Protein AF-A0A0M3HGF4-F1 (afdb_monomer)

Solvent-accessible surface area (backbone atoms only — not comparable to full-atom values): 6170 Å² total; per-residue (Å²): 134,81,81,85,81,82,73,81,84,78,85,81,88,77,77,76,86,85,68,89,39,72,48,33,75,46,80,44,98,85,56,31,32,41,34,30,14,32,70,60,8,40,38,34,23,40,78,86,63,46,79,74,46,74,46,71,52,83,89,34,28,30,25,52,40,69,46,80,44,98,88,58,29,36,43,33,36,31,43,59,90,95,45,80,47,79,42,43,32,41,67,48,101,78,70,49,86,44,74,79,118

Nearest PDB structures (foldseek):
  6ven-assembly1_M  TM=6.847E-01  e=1.108E-01  Saccharomyces cerevisiae
  8tid-assembly1_w  TM=6.195E-01  e=2.653E-01  Tetrahymena thermophila
  1rwi-assembly1_B  TM=6.793E-01  e=4.579E-01  Mycobacterium tuberculosis
  8bbg-assembly1_A  TM=7.141E-01  e=8.814E-01  Homo sapiens
  1rwl-assembly1_A  TM=6.312E-01  e=4.105E-01  Mycobacterium tuberculosis

Organism: Ascaris lumbricoides (NCBI:txid6252)

Foldseek 3Di:
DDDPDDDDPDDDDDDDCPADAWQEWDQAPVQWIWIQHQAAFIFIAHVNRHTPDGDGDPQRHGFHYWDADPVGKIWIWGDDPPDIDIFIFHCDPVGDGDTPD

Secondary structure (DSSP, 8-state):
--------------SSS--SSEEEEEE-TTSEEEEEETTTEEEEEETT--EEEEE-SGGGTTEEEEEE-TTSEEEEEEEETTEEEEEEEE--TT----B--

Sequence (101 aa):
MTPIEWHNVDCVRIGECFLREPSSAIVLPDSNVFVSDSQLGLFLFSLNSDLIRNVSNVDWRWAQAATLLPDGHLLVGIMLGTYSQIALYSLKSNLVWKRIL

Structure (mmCIF, N/CA/C/O backbone):
data_AF-A0A0M3HGF4-F1
#
_entry.id   AF-A0A0M3HGF4-F1
#
loop_
_atom_site.group_PDB
_atom_site.id
_atom_site.type_symbol
_atom_site.label_atom_id
_atom_site.label_alt_id
_atom_site.label_comp_id
_atom_site.label_asym_id
_atom_site.label_entity_id
_atom_site.label_seq_id
_atom_site.pdbx_PDB_ins_code
_atom_site.Cartn_x
_atom_site.Cartn_y
_atom_site.Cartn_z
_atom_site.occupancy
_atom_site.B_iso_or_equiv
_atom_site.auth_seq_id
_atom_site.auth_comp_id
_atom_site.auth_asym_id
_atom_site.auth_atom_id
_atom_site.pdbx_PDB_model_num
ATOM 1 N N . MET A 1 1 ? 1.622 9.050 40.521 1.00 53.72 1 MET A N 1
ATOM 2 C CA . MET A 1 1 ? 1.878 8.761 39.095 1.00 53.72 1 MET A CA 1
ATOM 3 C C . MET A 1 1 ? 1.915 7.255 38.952 1.00 53.72 1 MET A C 1
ATOM 5 O O . MET A 1 1 ? 2.765 6.634 39.574 1.00 53.72 1 MET A O 1
ATOM 9 N N . THR A 1 2 ? 0.944 6.666 38.263 1.00 52.66 2 THR A N 1
ATOM 10 C CA . THR A 1 2 ? 0.944 5.230 37.960 1.00 52.66 2 THR A CA 1
ATOM 11 C C . THR A 1 2 ? 1.955 4.950 36.841 1.00 52.66 2 THR A C 1
ATOM 13 O O . THR A 1 2 ? 2.019 5.745 35.900 1.00 52.66 2 THR A O 1
ATOM 16 N N . PRO A 1 3 ? 2.772 3.885 36.931 1.00 64.75 3 PRO A N 1
ATOM 17 C CA . PRO A 1 3 ? 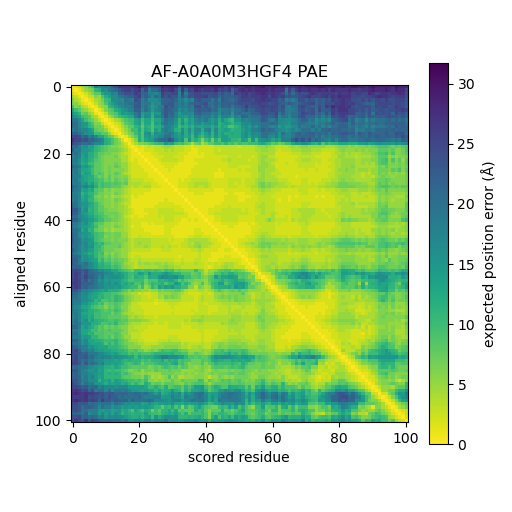3.707 3.529 35.868 1.00 64.75 3 PRO A CA 1
ATOM 18 C C . PRO A 1 3 ? 2.936 3.153 34.599 1.00 64.75 3 PRO A C 1
ATOM 20 O O . PRO A 1 3 ? 1.887 2.517 34.681 1.00 64.75 3 PRO A O 1
ATOM 23 N N . ILE A 1 4 ? 3.453 3.536 33.432 1.00 74.19 4 ILE A N 1
ATOM 24 C CA . ILE A 1 4 ? 2.974 3.003 32.154 1.00 74.19 4 ILE A CA 1
ATOM 25 C C . ILE A 1 4 ? 3.476 1.558 32.065 1.00 74.19 4 ILE A C 1
ATOM 27 O O . ILE A 1 4 ? 4.681 1.332 31.943 1.00 74.19 4 ILE A O 1
ATOM 31 N N . GLU A 1 5 ? 2.565 0.591 32.161 1.00 65.81 5 GLU A N 1
ATOM 32 C CA . GLU A 1 5 ? 2.850 -0.806 31.835 1.00 65.81 5 GLU A CA 1
ATOM 33 C C . GLU A 1 5 ? 2.855 -0.968 30.315 1.00 65.81 5 GLU A C 1
ATOM 35 O O . GLU A 1 5 ? 1.831 -0.851 29.643 1.00 65.81 5 GLU A O 1
ATOM 40 N N . TRP A 1 6 ? 4.040 -1.211 29.765 1.00 66.81 6 TRP A N 1
ATOM 41 C CA . TRP A 1 6 ? 4.197 -1.600 28.373 1.00 66.81 6 TRP A CA 1
ATOM 42 C C . TRP A 1 6 ? 3.869 -3.087 28.254 1.00 66.81 6 TRP A C 1
ATOM 44 O O . TRP A 1 6 ? 4.629 -3.933 28.722 1.00 66.81 6 TRP A O 1
ATOM 54 N N . HIS A 1 7 ? 2.737 -3.415 27.638 1.00 61.25 7 HIS A N 1
ATOM 55 C CA . HIS A 1 7 ? 2.466 -4.786 27.218 1.00 61.25 7 HIS A CA 1
ATOM 56 C C . HIS A 1 7 ? 3.230 -5.088 25.925 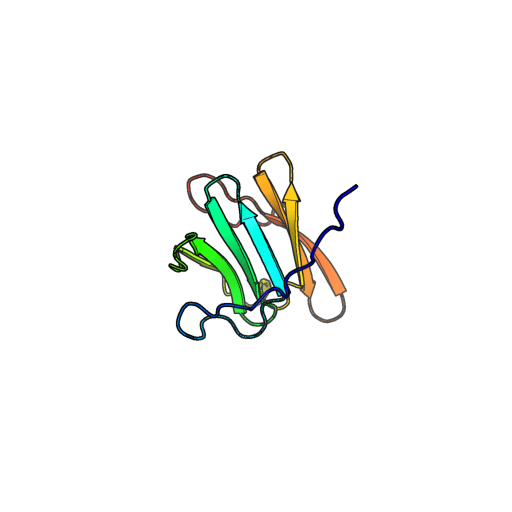1.00 61.25 7 HIS A C 1
ATOM 58 O O . HIS A 1 7 ? 3.330 -4.237 25.037 1.00 61.25 7 HIS A O 1
ATOM 64 N N . ASN A 1 8 ? 3.778 -6.300 25.824 1.00 65.25 8 ASN A N 1
ATOM 65 C CA . ASN A 1 8 ? 4.387 -6.779 24.589 1.00 65.25 8 ASN A CA 1
ATOM 66 C C . ASN A 1 8 ? 3.320 -6.801 23.489 1.00 65.25 8 ASN A C 1
ATOM 68 O O . ASN A 1 8 ? 2.214 -7.295 23.696 1.00 65.25 8 ASN A O 1
ATOM 72 N N . VAL A 1 9 ? 3.649 -6.242 22.328 1.00 61.75 9 VAL A N 1
ATOM 73 C CA . VAL A 1 9 ? 2.788 -6.333 21.150 1.00 61.75 9 VAL A CA 1
ATOM 74 C C . VAL A 1 9 ? 2.901 -7.759 20.619 1.00 61.75 9 VAL A C 1
ATOM 76 O O . VAL A 1 9 ? 3.857 -8.088 19.918 1.00 61.75 9 VAL A O 1
ATOM 79 N N . ASP A 1 10 ? 1.940 -8.608 20.974 1.00 55.34 10 ASP A N 1
ATOM 80 C CA . ASP A 1 10 ? 1.775 -9.915 20.346 1.00 55.34 10 ASP A CA 1
ATOM 81 C C . ASP A 1 10 ? 1.346 -9.690 18.892 1.00 55.34 10 ASP A C 1
ATOM 83 O O . ASP A 1 10 ? 0.324 -9.061 18.606 1.00 55.34 10 ASP A O 1
ATOM 87 N N . CYS A 1 11 ? 2.162 -10.144 17.940 1.00 59.66 11 CYS A N 1
ATOM 88 C CA . CYS A 1 11 ? 1.804 -10.046 16.535 1.00 59.66 11 CYS A CA 1
ATOM 89 C C . CYS A 1 11 ? 0.710 -11.072 16.218 1.00 59.66 11 CYS A C 1
ATOM 91 O O . CYS A 1 11 ? 0.808 -12.252 16.551 1.00 59.66 11 CYS A O 1
ATOM 93 N N . VAL A 1 12 ? -0.343 -10.621 15.542 1.00 56.09 12 VAL A N 1
ATOM 94 C CA . VAL A 1 12 ? -1.385 -11.494 15.008 1.00 56.09 12 VAL A CA 1
ATOM 95 C C . VAL A 1 12 ? -1.212 -11.556 13.496 1.00 56.09 12 VAL A C 1
ATOM 97 O O . VAL A 1 12 ? -1.189 -10.538 12.806 1.00 56.09 12 VAL A O 1
ATOM 100 N N . ARG A 1 13 ? -1.042 -12.775 12.981 1.00 59.91 13 ARG A N 1
ATOM 101 C CA . ARG A 1 13 ? -0.971 -13.054 11.547 1.00 59.91 13 ARG A CA 1
ATOM 102 C C . ARG A 1 13 ? -2.370 -13.417 11.065 1.00 59.91 13 ARG A C 1
ATOM 104 O O . ARG A 1 13 ? -2.883 -14.465 11.445 1.00 59.91 13 ARG A O 1
ATOM 111 N N . ILE A 1 14 ? -2.974 -12.564 10.244 1.00 51.59 14 ILE A N 1
ATOM 112 C CA . ILE A 1 14 ? -4.304 -12.798 9.668 1.00 51.59 14 ILE A CA 1
ATOM 113 C C . ILE A 1 14 ? -4.155 -13.055 8.164 1.00 51.59 14 ILE A C 1
ATOM 115 O O . ILE A 1 14 ? -3.474 -12.297 7.476 1.00 51.59 14 ILE A O 1
ATOM 119 N N . GLY A 1 15 ? -4.787 -14.123 7.666 1.00 55.50 15 GLY A N 1
ATOM 120 C CA . GLY A 1 15 ? -4.828 -14.490 6.243 1.00 55.50 15 GLY A CA 1
ATOM 121 C C . GLY A 1 15 ? -3.765 -15.501 5.784 1.00 55.50 15 GLY A C 1
ATOM 122 O O . GLY A 1 15 ? -2.854 -15.871 6.528 1.00 55.50 15 GLY A O 1
ATOM 123 N N . GLU A 1 16 ? -3.896 -15.963 4.534 1.00 60.66 16 GLU A N 1
ATOM 124 C CA . GLU A 1 16 ? -2.855 -16.740 3.846 1.00 60.66 16 GLU A CA 1
ATOM 125 C C . GLU A 1 16 ? -1.706 -15.822 3.383 1.00 60.66 16 GLU A C 1
ATOM 127 O O . GLU A 1 16 ? -1.856 -14.608 3.306 1.00 60.66 16 GLU A O 1
ATOM 132 N N . CYS A 1 17 ? -0.516 -16.374 3.134 1.00 60.69 17 CYS A N 1
ATOM 133 C CA . CYS A 1 17 ? 0.731 -15.639 2.872 1.00 60.69 17 CYS A CA 1
ATOM 134 C C . CYS A 1 17 ? 0.727 -14.795 1.573 1.00 60.69 17 CYS A C 1
ATOM 136 O O . CYS A 1 17 ? 1.440 -15.123 0.627 1.00 60.69 17 CYS A O 1
ATOM 138 N N . PHE A 1 18 ? -0.034 -13.699 1.511 1.00 73.12 18 PHE A N 1
ATOM 139 C CA . PHE A 1 18 ? -0.071 -12.798 0.348 1.00 73.12 18 PHE A CA 1
ATOM 140 C C . PHE A 1 18 ? 1.119 -11.835 0.288 1.00 73.12 18 PHE A C 1
ATOM 142 O O . PHE A 1 18 ? 1.412 -11.289 -0.772 1.00 73.12 18 PHE A O 1
ATOM 149 N N . LEU A 1 19 ? 1.782 -11.620 1.426 1.00 82.81 19 LEU A N 1
ATOM 150 C CA . LEU A 1 19 ? 2.943 -10.747 1.577 1.00 82.81 19 LEU A CA 1
ATOM 151 C C . LEU A 1 19 ? 4.208 -11.602 1.684 1.00 82.81 19 LEU A C 1
ATOM 153 O O . LEU A 1 19 ? 4.199 -12.668 2.306 1.00 82.81 19 LEU A O 1
ATOM 157 N N . ARG A 1 20 ? 5.296 -11.132 1.080 1.00 86.88 20 ARG A N 1
ATOM 158 C CA . ARG A 1 20 ? 6.596 -11.808 1.051 1.00 86.88 20 ARG A CA 1
ATOM 159 C C . ARG A 1 20 ? 7.642 -11.058 1.857 1.00 86.88 20 ARG A C 1
ATOM 161 O O . ARG A 1 20 ? 8.408 -11.695 2.571 1.00 86.88 20 ARG A O 1
ATOM 168 N N . GLU A 1 21 ? 7.661 -9.736 1.753 1.00 88.62 21 GLU A N 1
ATOM 169 C CA . GLU A 1 21 ? 8.585 -8.869 2.479 1.00 88.62 21 GLU A CA 1
ATOM 170 C C . GLU A 1 21 ? 7.917 -7.508 2.755 1.00 88.62 21 GLU A C 1
ATOM 172 O O . GLU A 1 21 ? 8.257 -6.495 2.137 1.00 88.62 21 GLU A O 1
ATOM 177 N N . PRO A 1 22 ? 6.908 -7.472 3.648 1.00 89.12 22 PRO A N 1
ATOM 178 C CA . PRO A 1 22 ? 6.242 -6.229 4.009 1.00 89.12 22 PRO A CA 1
ATOM 179 C C . PRO A 1 22 ? 7.240 -5.258 4.643 1.00 89.12 22 PRO A C 1
ATOM 181 O O . PRO A 1 22 ? 7.947 -5.601 5.589 1.00 89.12 22 PRO A O 1
ATOM 184 N N . SER A 1 23 ? 7.285 -4.040 4.115 1.00 90.38 23 SER A N 1
ATOM 185 C CA . SER A 1 23 ? 8.267 -3.011 4.464 1.00 90.38 23 SER A CA 1
ATOM 186 C C . SER A 1 23 ? 7.654 -1.827 5.214 1.00 90.38 23 SER A C 1
ATOM 188 O O . SER A 1 23 ? 8.328 -1.185 6.017 1.00 90.38 23 SER A O 1
ATOM 190 N N . SER A 1 24 ? 6.361 -1.552 5.014 1.00 91.06 24 SER A N 1
ATOM 191 C CA . SER A 1 24 ? 5.621 -0.551 5.789 1.00 91.06 24 SER A CA 1
ATOM 192 C C . SER A 1 24 ? 4.119 -0.819 5.786 1.00 91.06 24 SER A C 1
ATOM 194 O O . SER A 1 24 ? 3.597 -1.440 4.859 1.00 91.06 24 SER A O 1
ATOM 196 N N . ALA A 1 25 ? 3.427 -0.332 6.816 1.00 91.69 25 ALA A N 1
ATOM 197 C CA . ALA A 1 25 ? 1.973 -0.370 6.912 1.00 91.69 25 ALA A CA 1
ATOM 198 C C . ALA A 1 25 ? 1.426 0.943 7.488 1.00 91.69 25 ALA A C 1
ATOM 200 O O . ALA A 1 25 ? 2.031 1.529 8.387 1.00 91.69 25 ALA A O 1
ATOM 201 N N . ILE A 1 26 ? 0.284 1.403 6.972 1.00 91.94 26 ILE A N 1
ATOM 202 C CA . ILE A 1 26 ? -0.387 2.638 7.399 1.00 91.94 26 ILE A CA 1
ATOM 203 C C . ILE A 1 26 ? -1.889 2.388 7.474 1.00 91.94 26 ILE A C 1
ATOM 205 O O . ILE A 1 26 ? -2.492 1.925 6.506 1.00 91.94 26 ILE A O 1
ATOM 209 N N . VAL A 1 27 ? -2.503 2.753 8.599 1.00 90.31 27 VAL A N 1
ATOM 210 C CA . VAL A 1 27 ? -3.964 2.837 8.708 1.00 90.31 27 VAL A CA 1
ATOM 211 C C . VAL A 1 27 ? -4.421 4.155 8.087 1.00 90.31 27 VAL A C 1
ATOM 213 O O . VAL A 1 27 ? -3.975 5.230 8.488 1.00 90.31 27 VAL A O 1
ATOM 216 N N . LEU A 1 28 ? -5.288 4.066 7.085 1.00 89.50 28 LEU A N 1
ATOM 217 C CA . LEU A 1 28 ? -5.846 5.204 6.367 1.00 89.50 28 LEU A CA 1
ATOM 218 C C . LEU A 1 28 ? -7.097 5.753 7.086 1.00 89.50 28 LEU A C 1
ATOM 220 O O . LEU A 1 28 ? -7.736 5.029 7.855 1.00 89.50 28 LEU A O 1
ATOM 224 N N . PRO A 1 29 ? -7.499 7.015 6.833 1.00 89.62 29 PRO A N 1
ATOM 225 C CA . PRO A 1 29 ? -8.660 7.630 7.486 1.00 89.62 29 PRO A CA 1
ATOM 226 C C . PRO A 1 29 ? -9.995 6.922 7.213 1.00 89.62 29 PRO A C 1
ATOM 228 O O . PRO A 1 29 ? -10.932 7.051 7.995 1.00 89.62 29 PRO A O 1
ATOM 231 N N . ASP A 1 30 ? -10.088 6.173 6.115 1.00 87.81 30 ASP A N 1
ATOM 232 C CA . ASP A 1 30 ? -11.258 5.378 5.730 1.00 87.81 30 ASP A CA 1
ATOM 233 C C . ASP A 1 30 ? -11.279 3.982 6.372 1.00 87.81 30 ASP A C 1
ATOM 235 O O . ASP A 1 30 ? -12.104 3.150 6.005 1.00 87.81 30 ASP A O 1
ATOM 239 N N . SER A 1 31 ? -10.400 3.726 7.349 1.00 88.19 31 SER A N 1
ATOM 240 C CA . SER A 1 31 ? -10.260 2.426 8.013 1.00 88.19 31 SER A CA 1
ATOM 241 C C . SER A 1 31 ? -9.823 1.293 7.077 1.00 88.19 31 SER A C 1
A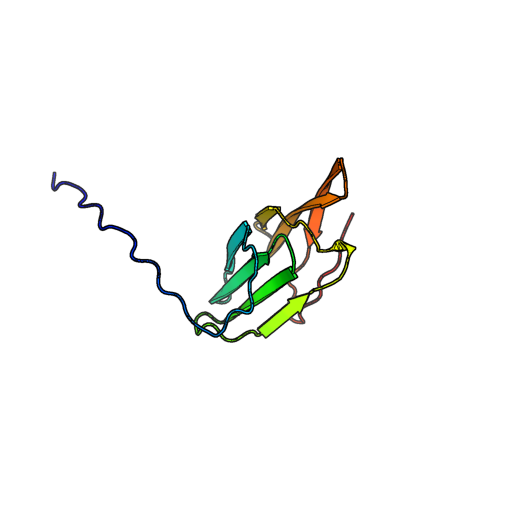TOM 243 O O . SER A 1 31 ? -10.088 0.122 7.344 1.00 88.19 31 SER A O 1
ATOM 245 N N . ASN A 1 32 ? -9.121 1.621 5.994 1.00 89.62 32 ASN A N 1
ATOM 246 C CA . ASN A 1 32 ? -8.343 0.649 5.236 1.00 89.62 32 ASN A CA 1
ATOM 247 C C . ASN A 1 32 ? -6.881 0.652 5.693 1.00 89.62 32 ASN A C 1
ATOM 249 O O . ASN A 1 32 ? -6.391 1.606 6.299 1.00 89.62 32 ASN A O 1
ATOM 253 N N . VAL A 1 33 ? -6.165 -0.425 5.391 1.00 90.50 33 VAL A N 1
ATOM 254 C CA . VAL A 1 33 ? -4.747 -0.586 5.710 1.00 90.50 33 VAL A CA 1
ATOM 255 C C . VAL A 1 33 ? -3.957 -0.642 4.415 1.00 90.50 33 VAL A C 1
ATOM 257 O O . VAL A 1 33 ? -4.092 -1.570 3.618 1.00 90.50 33 VAL A O 1
ATOM 260 N N . PHE A 1 34 ? -3.114 0.359 4.203 1.00 89.75 34 PHE A N 1
ATOM 261 C CA . PHE A 1 34 ? -2.101 0.319 3.163 1.00 89.75 34 PHE A CA 1
ATOM 262 C C . PHE A 1 34 ? -0.905 -0.498 3.646 1.00 89.75 34 PHE A C 1
ATOM 264 O O . 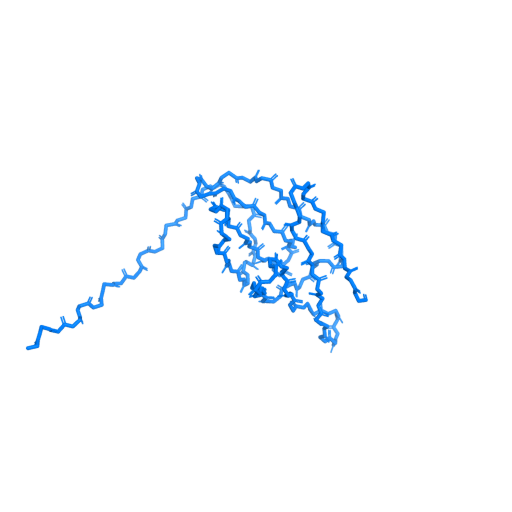PHE A 1 34 ? -0.441 -0.301 4.768 1.00 89.75 34 PHE A O 1
ATOM 271 N N . VAL A 1 35 ? -0.371 -1.358 2.783 1.00 90.31 35 VAL A N 1
ATOM 272 C CA . VAL A 1 35 ? 0.865 -2.103 3.032 1.00 90.31 35 VAL A CA 1
ATOM 273 C C . VAL A 1 35 ? 1.764 -2.011 1.807 1.00 90.31 35 VAL A C 1
ATOM 275 O O . VAL A 1 35 ? 1.329 -2.274 0.686 1.00 90.31 35 VAL A O 1
ATOM 278 N N . SER A 1 36 ? 3.031 -1.666 2.014 1.00 89.31 36 SER A N 1
ATOM 279 C CA . SER A 1 36 ? 4.072 -1.847 1.005 1.00 89.31 36 SER A CA 1
ATOM 280 C C . SER A 1 36 ? 4.816 -3.151 1.253 1.00 89.31 36 SER A C 1
ATOM 282 O O . SER A 1 36 ? 5.144 -3.481 2.390 1.00 89.31 36 SER A O 1
ATOM 284 N N . ASP A 1 37 ? 5.122 -3.864 0.180 1.00 89.56 37 ASP A N 1
ATOM 285 C CA . ASP A 1 37 ? 5.925 -5.077 0.162 1.00 89.56 37 ASP A CA 1
ATOM 286 C C . ASP A 1 37 ? 7.084 -4.889 -0.819 1.00 89.56 37 ASP A C 1
ATOM 288 O O . ASP A 1 37 ? 6.884 -4.578 -1.998 1.00 89.56 37 ASP A O 1
ATOM 292 N N . SER A 1 38 ? 8.312 -5.071 -0.338 1.00 87.62 38 SER A N 1
ATOM 293 C CA . SER A 1 38 ? 9.515 -4.810 -1.128 1.00 87.62 38 SER A CA 1
ATOM 294 C C . SER A 1 38 ? 9.705 -5.815 -2.272 1.00 87.62 38 SER A C 1
ATOM 296 O O . SER A 1 38 ? 10.487 -5.557 -3.185 1.00 87.62 38 SER A O 1
ATOM 298 N N . GLN A 1 39 ? 8.977 -6.934 -2.297 1.00 86.50 39 GLN A N 1
ATOM 299 C CA . GLN A 1 39 ? 9.064 -7.924 -3.372 1.00 86.50 39 GLN A CA 1
ATOM 300 C C . GLN A 1 39 ? 7.814 -7.982 -4.248 1.00 86.50 39 GLN A C 1
ATOM 302 O O . GLN A 1 39 ? 7.914 -8.301 -5.438 1.00 86.50 39 GLN A O 1
ATOM 307 N N . LEU A 1 40 ? 6.648 -7.696 -3.675 1.00 86.44 40 LEU A N 1
ATOM 308 C CA . LEU A 1 40 ? 5.357 -7.893 -4.329 1.00 86.44 40 LEU A CA 1
ATOM 309 C C . LEU A 1 40 ? 4.639 -6.591 -4.703 1.00 86.44 40 LEU A C 1
ATOM 311 O O . LEU A 1 40 ? 3.730 -6.636 -5.533 1.00 86.44 40 LEU A O 1
ATOM 315 N N . GLY A 1 41 ? 5.067 -5.444 -4.173 1.00 88.00 41 GLY A N 1
ATOM 316 C CA . GLY A 1 41 ? 4.515 -4.136 -4.515 1.00 88.00 41 GLY A CA 1
ATOM 317 C C . GLY A 1 41 ? 3.580 -3.582 -3.451 1.00 88.00 41 GLY A C 1
ATOM 318 O O . GLY A 1 41 ? 3.880 -3.638 -2.265 1.0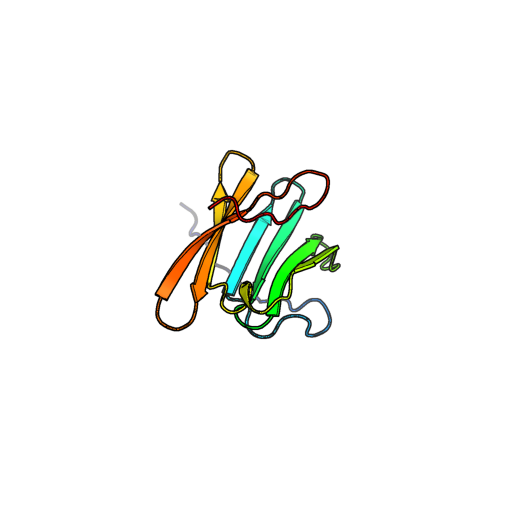0 88.00 41 GLY A O 1
ATOM 319 N N . LEU A 1 42 ? 2.473 -2.972 -3.866 1.00 87.88 42 LEU A N 1
ATOM 320 C CA . LEU A 1 42 ? 1.589 -2.239 -2.959 1.00 87.88 42 LEU A CA 1
ATOM 321 C C . LEU A 1 42 ? 0.263 -2.960 -2.758 1.00 87.88 42 LEU A C 1
ATOM 323 O O . LEU A 1 42 ? -0.320 -3.474 -3.710 1.00 87.88 42 LEU A O 1
ATOM 327 N N . PHE A 1 43 ? -0.241 -2.942 -1.532 1.00 88.69 43 PHE A N 1
ATOM 328 C CA . PHE A 1 43 ? -1.460 -3.624 -1.126 1.00 88.69 43 PHE A CA 1
ATOM 329 C C . PHE A 1 43 ? -2.368 -2.682 -0.344 1.00 88.69 43 PHE A C 1
ATOM 331 O O . PHE A 1 43 ? -1.916 -1.800 0.388 1.00 88.69 43 PHE A O 1
ATOM 338 N N . LEU A 1 44 ? -3.667 -2.893 -0.504 1.00 89.25 44 LEU A N 1
ATOM 339 C CA . LEU A 1 44 ? -4.716 -2.247 0.260 1.00 89.25 44 LEU A CA 1
ATOM 340 C C . LEU A 1 44 ? -5.625 -3.328 0.834 1.00 89.25 44 LEU A C 1
ATOM 342 O O . LEU A 1 44 ? -6.229 -4.096 0.080 1.00 89.25 44 LEU A O 1
ATOM 346 N N . PHE A 1 45 ? -5.731 -3.351 2.154 1.00 88.00 45 PHE A N 1
ATOM 347 C CA . PHE A 1 45 ? -6.578 -4.265 2.904 1.00 88.00 45 PHE A CA 1
ATOM 348 C C . PHE A 1 45 ? -7.705 -3.516 3.611 1.00 88.00 45 PHE A C 1
ATOM 350 O O . PHE A 1 45 ? -7.568 -2.336 3.930 1.00 88.00 45 PHE A O 1
ATOM 357 N N . SER A 1 46 ? -8.802 -4.210 3.899 1.00 87.31 46 SER A N 1
ATOM 358 C CA . SER A 1 46 ? -9.761 -3.771 4.913 1.00 87.31 46 SER A CA 1
ATOM 359 C C . SER A 1 46 ? -9.172 -3.995 6.315 1.00 87.31 46 SER A C 1
ATOM 361 O O . SER A 1 46 ? -8.246 -4.794 6.486 1.00 87.31 46 SER A O 1
ATOM 363 N N . LEU A 1 47 ? -9.734 -3.366 7.353 1.00 84.69 47 LEU A N 1
ATOM 364 C CA . LEU A 1 47 ? -9.398 -3.718 8.746 1.00 84.69 47 LEU A CA 1
ATOM 365 C C . LEU A 1 47 ? -9.695 -5.188 9.094 1.00 84.69 47 LEU A C 1
ATOM 367 O O . LEU A 1 47 ? -9.092 -5.729 10.016 1.00 84.69 47 LEU A O 1
ATOM 371 N N . ASN A 1 48 ? -10.576 -5.851 8.340 1.00 84.31 48 ASN A N 1
ATOM 372 C CA . ASN A 1 48 ? -10.879 -7.274 8.505 1.00 84.31 48 ASN A CA 1
ATOM 373 C C . ASN A 1 48 ? -9.883 -8.182 7.765 1.00 84.31 48 ASN A C 1
ATOM 375 O O . ASN A 1 48 ? -10.084 -9.389 7.702 1.00 84.31 48 ASN A O 1
ATOM 379 N N . SER A 1 49 ? -8.785 -7.616 7.250 1.00 80.62 49 SER A N 1
ATOM 380 C CA . SER A 1 49 ? -7.734 -8.316 6.498 1.00 80.62 49 SER A CA 1
ATOM 381 C C . SER A 1 49 ? -8.156 -8.824 5.116 1.00 80.62 49 SER A C 1
ATOM 383 O O . SER A 1 49 ? -7.447 -9.633 4.516 1.00 80.62 49 SER A O 1
ATOM 385 N N . ASP A 1 50 ? -9.262 -8.321 4.565 1.00 85.50 50 ASP A N 1
ATOM 386 C CA . ASP A 1 50 ? -9.644 -8.626 3.186 1.00 85.50 50 ASP A CA 1
ATOM 387 C C . ASP A 1 50 ? -8.756 -7.847 2.222 1.00 85.50 50 ASP A C 1
ATOM 389 O O . ASP A 1 50 ? -8.609 -6.630 2.357 1.00 85.50 50 ASP A O 1
ATOM 393 N N . LEU A 1 51 ? -8.192 -8.519 1.217 1.00 86.31 51 LEU A N 1
ATOM 394 C CA . LEU A 1 51 ? -7.470 -7.836 0.149 1.00 86.31 51 LEU A CA 1
ATOM 395 C C . LEU A 1 51 ? -8.465 -7.074 -0.735 1.00 86.31 51 LEU A C 1
ATOM 397 O O . LEU A 1 51 ? -9.194 -7.670 -1.524 1.00 86.31 51 LEU A O 1
ATOM 401 N N . ILE A 1 52 ? -8.453 -5.746 -0.639 1.00 87.38 52 ILE A N 1
ATOM 402 C CA . ILE A 1 52 ? -9.269 -4.865 -1.481 1.00 87.38 52 ILE A CA 1
ATOM 403 C C . ILE A 1 52 ? -8.593 -4.691 -2.839 1.00 87.38 52 ILE A C 1
ATOM 405 O O . ILE A 1 52 ? -9.248 -4.697 -3.884 1.00 87.38 52 ILE A O 1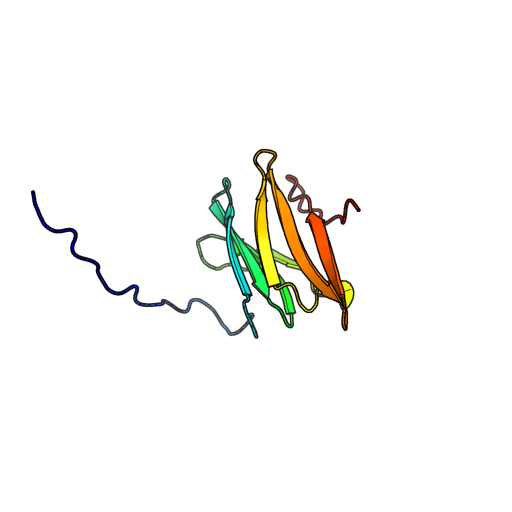
ATOM 409 N N . ARG A 1 53 ? -7.268 -4.493 -2.836 1.00 85.25 53 ARG A N 1
ATOM 410 C CA . ARG A 1 53 ? -6.503 -4.247 -4.058 1.00 85.25 53 ARG A CA 1
ATOM 411 C C . ARG A 1 53 ? -5.018 -4.504 -3.879 1.00 85.25 53 ARG A C 1
ATOM 413 O O . ARG A 1 53 ? -4.461 -4.219 -2.827 1.00 85.25 53 ARG A O 1
ATOM 420 N N . ASN A 1 54 ? -4.354 -4.901 -4.957 1.00 86.75 54 ASN A N 1
ATOM 421 C CA . ASN A 1 54 ? -2.906 -4.843 -5.068 1.00 86.75 54 ASN A CA 1
ATOM 422 C C . ASN A 1 54 ? -2.462 -4.134 -6.354 1.00 86.75 54 ASN A C 1
ATOM 424 O O . ASN A 1 54 ? -3.188 -4.064 -7.347 1.00 86.75 54 ASN A O 1
ATOM 428 N N . VAL A 1 55 ? -1.240 -3.616 -6.329 1.00 78.88 55 VAL A N 1
ATOM 429 C CA . VAL A 1 55 ? -0.510 -3.163 -7.505 1.00 78.88 55 VAL A CA 1
ATOM 430 C C . VAL A 1 55 ? 0.832 -3.870 -7.505 1.00 78.88 55 VAL A C 1
ATOM 432 O O . VAL A 1 55 ? 1.722 -3.557 -6.717 1.00 78.88 55 VAL A O 1
ATOM 435 N N . SER A 1 56 ? 0.947 -4.841 -8.403 1.00 72.62 56 SER A N 1
ATOM 436 C CA . SER A 1 56 ? 2.152 -5.629 -8.614 1.00 72.62 56 SER A CA 1
ATOM 437 C C . SER A 1 56 ? 2.610 -5.440 -10.059 1.00 72.62 56 SER A C 1
ATOM 439 O O . SER A 1 56 ? 2.048 -5.990 -11.001 1.00 72.62 56 SER A O 1
ATOM 441 N N . ASN A 1 57 ? 3.625 -4.604 -10.263 1.00 68.44 57 ASN A N 1
ATOM 442 C CA . ASN A 1 57 ? 4.398 -4.583 -11.505 1.00 68.44 57 ASN A CA 1
ATOM 443 C C . ASN A 1 57 ? 5.893 -4.436 -11.154 1.00 68.44 57 ASN A C 1
ATOM 445 O O . ASN A 1 57 ? 6.239 -4.238 -9.989 1.00 68.44 57 ASN A O 1
ATOM 449 N N . VAL A 1 58 ? 6.776 -4.557 -12.149 1.00 63.47 58 VAL A N 1
ATOM 450 C CA . VAL A 1 58 ? 8.236 -4.449 -11.958 1.00 63.47 58 VAL A CA 1
ATOM 451 C C . VAL A 1 58 ? 8.657 -3.105 -11.342 1.00 63.47 58 VAL A C 1
ATOM 453 O O . VAL A 1 58 ? 9.559 -3.092 -10.513 1.00 63.47 58 VAL A O 1
ATOM 456 N N . ASP A 1 59 ? 7.972 -2.014 -1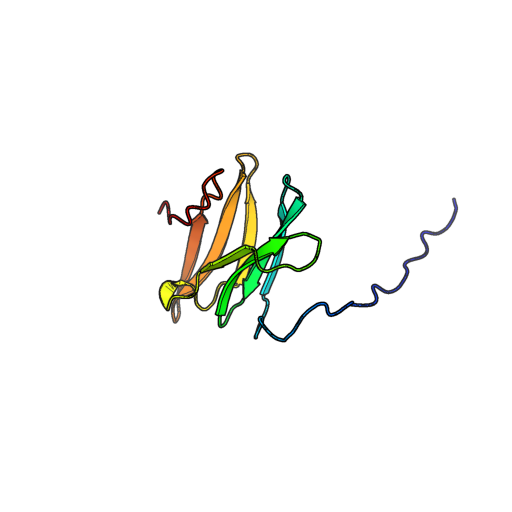1.674 1.00 66.56 59 ASP A N 1
ATOM 457 C CA . ASP A 1 59 ? 8.208 -0.657 -11.159 1.00 66.56 59 ASP A CA 1
ATOM 458 C C . ASP A 1 59 ? 7.790 -0.481 -9.689 1.00 66.56 59 ASP A C 1
ATOM 460 O O . ASP A 1 59 ? 8.211 0.477 -9.044 1.00 66.56 59 ASP A O 1
ATOM 464 N N . TRP A 1 60 ? 6.957 -1.383 -9.157 1.00 65.19 60 TRP A N 1
ATOM 465 C CA . TRP A 1 60 ? 6.502 -1.368 -7.759 1.00 65.19 60 TRP A CA 1
ATOM 466 C C . TRP A 1 60 ? 7.286 -2.310 -6.857 1.00 65.19 60 TRP A C 1
ATOM 468 O O . TRP A 1 60 ? 7.078 -2.306 -5.643 1.00 65.19 60 TRP A O 1
ATOM 478 N N . ARG A 1 61 ? 8.189 -3.118 -7.423 1.00 66.06 61 ARG A N 1
ATOM 479 C CA . ARG A 1 61 ? 9.141 -3.865 -6.605 1.00 66.06 61 ARG A CA 1
ATOM 480 C C . ARG A 1 61 ? 10.009 -2.865 -5.842 1.00 66.06 61 ARG A C 1
ATOM 482 O O . ARG A 1 61 ? 10.265 -1.757 -6.301 1.00 66.06 61 ARG A O 1
ATOM 489 N N . TRP A 1 62 ? 10.424 -3.268 -4.650 1.00 81.62 62 TRP A N 1
ATOM 490 C CA . TRP A 1 62 ? 11.293 -2.523 -3.743 1.00 81.62 62 TRP A CA 1
ATOM 491 C C . TRP A 1 62 ? 10.697 -1.260 -3.112 1.00 81.62 62 TRP A C 1
ATOM 493 O O . TRP A 1 62 ? 11.452 -0.366 -2.720 1.00 81.62 62 TRP A O 1
ATOM 503 N N . ALA A 1 63 ? 9.375 -1.184 -2.947 1.00 84.44 63 ALA A N 1
ATOM 504 C CA . ALA A 1 63 ? 8.779 -0.200 -2.047 1.00 84.44 63 ALA A CA 1
ATOM 505 C C . ALA A 1 63 ? 9.330 -0.398 -0.619 1.00 84.44 63 ALA A C 1
ATOM 507 O O . ALA A 1 63 ? 9.272 -1.500 -0.072 1.00 84.44 63 ALA A O 1
ATOM 508 N N . GLN A 1 64 ? 9.904 0.653 -0.034 1.00 85.38 64 GLN A N 1
ATOM 509 C CA . GLN A 1 64 ? 10.636 0.595 1.240 1.00 85.38 64 GLN A CA 1
ATOM 510 C C . GLN A 1 64 ? 9.831 1.159 2.406 1.00 85.38 64 GLN A C 1
ATOM 512 O O . GLN A 1 64 ? 9.869 0.633 3.510 1.00 85.38 64 GLN A O 1
ATOM 517 N N . ALA A 1 65 ? 9.140 2.267 2.166 1.00 87.56 65 ALA A N 1
ATOM 518 C CA . ALA A 1 65 ? 8.406 2.982 3.192 1.00 87.56 65 ALA A CA 1
ATOM 519 C C . ALA A 1 65 ? 7.311 3.817 2.548 1.00 87.56 65 ALA A C 1
ATOM 521 O O . ALA A 1 65 ? 7.451 4.256 1.404 1.00 87.56 65 ALA A O 1
ATOM 522 N N . ALA A 1 66 ? 6.259 4.089 3.305 1.00 89.25 66 ALA A N 1
ATOM 523 C CA . ALA A 1 66 ? 5.231 5.030 2.917 1.00 89.25 66 ALA A CA 1
ATOM 524 C C . ALA A 1 66 ? 4.907 5.991 4.059 1.00 89.25 66 ALA A C 1
ATOM 526 O O . ALA A 1 66 ? 5.118 5.686 5.232 1.00 89.25 66 ALA A O 1
ATOM 527 N N . THR A 1 67 ? 4.344 7.142 3.707 1.00 91.25 67 THR A N 1
ATOM 528 C CA . THR A 1 67 ? 3.693 8.050 4.650 1.00 91.25 67 THR A CA 1
ATOM 529 C C . THR A 1 67 ? 2.449 8.666 4.018 1.00 91.25 67 THR A C 1
ATOM 531 O O . THR A 1 67 ? 2.391 8.852 2.800 1.00 91.25 67 THR A O 1
ATOM 534 N N . LEU A 1 68 ? 1.450 8.969 4.844 1.00 90.31 68 LEU A N 1
ATOM 535 C CA . LEU A 1 68 ? 0.223 9.642 4.433 1.00 90.31 68 LEU A CA 1
ATOM 536 C C . LEU A 1 68 ? 0.394 11.156 4.568 1.00 90.31 68 LEU A C 1
ATOM 538 O O . LEU A 1 68 ? 0.755 11.664 5.629 1.00 90.31 68 LEU A O 1
ATOM 542 N N . LEU A 1 69 ? 0.120 11.875 3.487 1.00 88.94 69 LEU A N 1
ATOM 543 C CA . LEU A 1 69 ? 0.108 13.329 3.454 1.00 88.94 69 LEU A CA 1
ATOM 544 C C . LEU A 1 69 ? -1.249 13.879 3.929 1.00 88.94 69 LEU A C 1
ATOM 546 O O . LEU A 1 69 ? -2.269 13.195 3.810 1.00 88.94 69 LEU A O 1
ATOM 550 N N . PRO A 1 70 ? -1.300 15.136 4.416 1.00 87.81 70 PRO A N 1
ATOM 551 C CA . PRO A 1 70 ? -2.539 15.750 4.908 1.00 87.81 70 PRO A CA 1
ATOM 552 C C . PRO A 1 70 ? -3.677 15.823 3.881 1.00 87.81 70 PRO A C 1
ATOM 554 O O . PRO A 1 70 ? -4.842 15.909 4.253 1.00 87.81 70 PRO A O 1
ATOM 557 N N . ASP A 1 71 ? -3.348 15.805 2.591 1.00 85.38 71 ASP A N 1
ATOM 558 C CA . ASP A 1 71 ? -4.302 15.852 1.483 1.00 85.38 71 ASP A CA 1
ATOM 559 C C . ASP A 1 71 ? -4.792 14.458 1.037 1.00 85.38 71 ASP A C 1
ATOM 561 O O . ASP A 1 71 ? -5.504 14.336 0.038 1.00 85.38 71 ASP A O 1
ATOM 565 N N . GLY A 1 72 ? -4.413 13.407 1.771 1.00 82.50 72 GLY A N 1
ATOM 566 C CA . GLY A 1 72 ? -4.810 12.024 1.516 1.00 82.50 72 GLY A CA 1
ATOM 567 C C . GLY A 1 72 ? -3.941 11.284 0.497 1.00 82.50 72 GLY A C 1
ATOM 568 O O . GLY A 1 72 ? -4.235 10.132 0.176 1.00 82.50 72 GLY A O 1
ATOM 569 N N . HIS A 1 73 ? -2.877 11.902 -0.025 1.00 85.94 73 HIS A N 1
ATOM 570 C CA . HIS A 1 73 ? -1.915 11.208 -0.882 1.00 85.94 73 HIS A CA 1
ATOM 571 C C . HIS A 1 73 ? -0.930 10.374 -0.064 1.00 85.94 73 HIS A C 1
ATOM 573 O O . HIS A 1 73 ? -0.583 10.712 1.064 1.00 85.94 73 HIS A O 1
ATOM 579 N N . LEU A 1 74 ? -0.425 9.299 -0.660 1.00 87.25 74 LEU A N 1
ATOM 580 C CA . LEU A 1 74 ? 0.668 8.511 -0.111 1.00 87.25 74 LEU A CA 1
ATOM 581 C C . LEU A 1 74 ? 1.975 8.911 -0.786 1.00 87.25 74 LEU A C 1
ATOM 583 O O . LEU A 1 74 ? 2.092 8.887 -2.011 1.00 87.25 74 LEU A O 1
ATOM 587 N N . LEU A 1 75 ? 2.978 9.233 0.018 1.00 88.06 75 LEU A N 1
ATOM 588 C CA . LEU A 1 75 ? 4.353 9.357 -0.436 1.00 88.06 75 LEU A CA 1
ATOM 589 C C . LEU A 1 75 ? 5.049 8.023 -0.176 1.00 88.06 75 LEU A C 1
ATOM 591 O O . LEU A 1 75 ? 5.101 7.586 0.970 1.00 88.06 75 LEU A O 1
ATOM 595 N N . VAL A 1 76 ? 5.569 7.377 -1.217 1.00 86.56 76 VAL A N 1
ATOM 596 C CA . VAL A 1 76 ? 6.211 6.062 -1.107 1.00 86.56 76 VAL A CA 1
ATOM 597 C C . VAL A 1 76 ? 7.657 6.161 -1.580 1.00 86.56 76 VAL A C 1
ATOM 599 O O . VAL A 1 76 ? 7.939 6.653 -2.674 1.00 86.56 76 VAL A O 1
ATOM 602 N N . GLY A 1 77 ? 8.581 5.693 -0.746 1.00 86.62 77 GLY A N 1
ATOM 603 C CA . GLY A 1 77 ? 9.981 5.508 -1.108 1.00 86.62 77 GLY A CA 1
ATOM 604 C C . GLY A 1 77 ? 10.164 4.188 -1.849 1.00 86.62 77 GLY A C 1
ATOM 605 O O . GLY A 1 77 ? 9.732 3.142 -1.363 1.00 86.62 77 GLY A O 1
ATOM 606 N N . ILE A 1 78 ? 10.808 4.230 -3.013 1.00 83.56 78 ILE A N 1
ATOM 607 C CA . ILE A 1 78 ? 11.038 3.072 -3.883 1.00 83.56 78 ILE A CA 1
ATOM 608 C C . ILE A 1 78 ? 12.523 3.010 -4.234 1.00 83.56 78 ILE A C 1
ATOM 610 O O . ILE A 1 78 ? 13.149 4.033 -4.518 1.00 83.56 78 ILE A O 1
ATOM 614 N N . MET A 1 79 ? 13.095 1.810 -4.230 1.00 79.88 79 MET A N 1
ATOM 615 C CA . MET A 1 79 ? 14.459 1.574 -4.703 1.00 79.88 79 MET A CA 1
ATOM 616 C C . MET A 1 79 ? 14.424 0.997 -6.122 1.00 79.88 79 MET A C 1
ATOM 618 O O . MET A 1 79 ? 13.847 -0.052 -6.356 1.00 79.88 79 MET A O 1
ATOM 622 N N . LEU A 1 80 ? 15.046 1.663 -7.090 1.00 75.31 80 LEU A N 1
ATOM 623 C CA . LEU A 1 80 ? 15.122 1.197 -8.476 1.00 75.31 80 LEU A CA 1
ATOM 624 C C . LEU A 1 80 ? 16.580 0.882 -8.812 1.00 75.31 80 LEU A C 1
ATOM 626 O O . LEU A 1 80 ? 17.375 1.769 -9.132 1.00 75.31 80 LEU A O 1
ATOM 630 N N . GLY A 1 81 ? 16.948 -0.396 -8.702 1.00 74.19 81 GLY A N 1
ATOM 631 C CA . GLY A 1 81 ? 18.336 -0.830 -8.855 1.00 74.19 81 GLY A CA 1
ATOM 632 C C . GLY A 1 81 ? 19.231 -0.202 -7.785 1.00 74.19 81 GLY A C 1
ATOM 633 O O . GLY A 1 81 ? 19.089 -0.506 -6.607 1.00 74.19 81 GLY A O 1
ATOM 634 N N . THR A 1 82 ? 20.153 0.675 -8.189 1.00 74.06 82 THR A N 1
ATOM 635 C CA . THR A 1 82 ? 21.110 1.349 -7.289 1.00 74.06 82 THR A CA 1
ATOM 636 C C . THR A 1 82 ? 20.681 2.749 -6.848 1.00 74.06 82 THR A C 1
ATOM 638 O O . THR A 1 82 ? 21.440 3.417 -6.149 1.00 74.06 82 THR A O 1
ATOM 641 N N . TYR A 1 83 ? 19.509 3.230 -7.270 1.00 72.38 83 TYR A N 1
ATOM 642 C CA . TYR A 1 83 ? 19.044 4.585 -6.966 1.00 72.38 83 TYR A CA 1
ATOM 643 C C . TYR A 1 83 ? 17.720 4.553 -6.207 1.00 72.38 83 TYR A C 1
ATOM 645 O O . TYR A 1 83 ? 16.839 3.748 -6.505 1.00 72.38 83 TYR A O 1
ATOM 653 N N . SER A 1 84 ? 17.558 5.470 -5.257 1.00 74.69 84 SER A N 1
ATOM 654 C CA . SER A 1 84 ? 16.294 5.672 -4.546 1.00 74.69 84 SER A CA 1
ATOM 655 C C . SER A 1 84 ? 15.480 6.771 -5.221 1.00 74.69 84 SER A C 1
ATOM 657 O O . SER A 1 84 ? 16.020 7.817 -5.584 1.00 74.69 84 SER A O 1
ATOM 659 N N . GLN A 1 85 ? 14.177 6.551 -5.363 1.00 76.25 85 GLN A N 1
ATOM 660 C CA . GLN A 1 85 ? 13.217 7.556 -5.808 1.00 76.25 85 GLN A CA 1
ATOM 661 C C . GLN A 1 85 ? 12.093 7.687 -4.786 1.00 76.25 85 GLN A C 1
ATOM 663 O O . GLN A 1 85 ? 11.732 6.738 -4.090 1.00 76.25 85 GLN A O 1
ATOM 668 N N . ILE A 1 86 ? 11.530 8.886 -4.709 1.00 76.31 86 ILE A N 1
ATOM 669 C CA . ILE A 1 86 ? 10.298 9.139 -3.975 1.00 76.31 86 ILE A CA 1
ATOM 670 C C . ILE A 1 86 ? 9.205 9.317 -5.013 1.00 76.31 86 ILE A C 1
ATOM 672 O O . ILE A 1 86 ? 9.341 10.126 -5.930 1.00 76.31 86 ILE A O 1
ATOM 676 N N . ALA A 1 87 ? 8.125 8.569 -4.861 1.00 73.00 87 ALA A N 1
ATOM 677 C CA . ALA A 1 87 ? 6.978 8.661 -5.735 1.00 73.00 87 ALA A CA 1
ATOM 678 C C . ALA A 1 87 ? 5.742 9.071 -4.933 1.00 73.00 87 ALA A C 1
ATOM 680 O O . ALA A 1 87 ? 5.467 8.559 -3.847 1.00 73.00 87 ALA A O 1
ATOM 681 N N . LEU A 1 88 ? 5.011 10.039 -5.481 1.00 71.81 88 LEU A N 1
ATOM 682 C CA . LEU A 1 88 ? 3.744 10.497 -4.934 1.00 71.81 88 LEU A CA 1
ATOM 683 C C . LEU A 1 88 ? 2.602 9.729 -5.595 1.00 71.81 88 LEU A C 1
ATOM 685 O O . LEU A 1 88 ? 2.517 9.681 -6.827 1.00 71.81 88 LEU A O 1
ATOM 689 N N . TYR A 1 89 ? 1.719 9.184 -4.766 1.00 72.25 89 TYR A N 1
ATOM 690 C CA . TYR A 1 89 ? 0.576 8.384 -5.170 1.00 72.25 89 TYR A CA 1
ATOM 691 C C . TYR A 1 89 ? -0.716 8.931 -4.586 1.00 72.25 89 TYR A C 1
ATOM 693 O O . TYR A 1 89 ? -0.779 9.360 -3.439 1.00 72.25 89 TYR A O 1
ATOM 701 N N .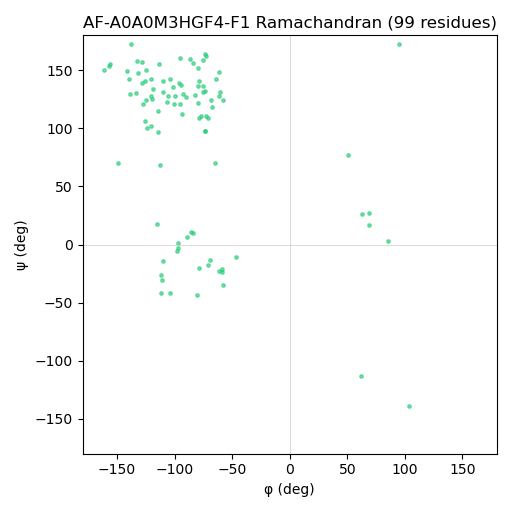 SER A 1 90 ? -1.776 8.894 -5.386 1.00 67.06 90 SER A N 1
ATOM 702 C CA . SER A 1 90 ? -3.116 9.271 -4.948 1.00 67.06 90 SER A CA 1
ATOM 703 C C . SER A 1 90 ? -3.947 8.033 -4.666 1.00 67.06 90 SER A C 1
ATOM 705 O O . SER A 1 90 ? -3.966 7.104 -5.468 1.00 67.06 90 SER A O 1
ATOM 707 N N . LEU A 1 91 ? -4.674 8.041 -3.556 1.00 65.94 91 LEU A N 1
ATOM 708 C CA . LEU A 1 91 ? -5.683 7.038 -3.240 1.00 65.94 91 LEU A CA 1
ATOM 709 C C . LEU A 1 91 ? -7.045 7.738 -3.271 1.00 65.94 91 LEU A C 1
ATOM 711 O O . LEU A 1 91 ? -7.668 7.997 -2.251 1.00 65.94 91 LEU A O 1
ATOM 715 N N . LYS A 1 92 ? -7.485 8.156 -4.467 1.00 59.97 92 LYS A N 1
ATOM 716 C CA . LYS A 1 92 ? -8.827 8.743 -4.625 1.00 59.97 92 LYS A CA 1
ATOM 717 C C . LYS A 1 92 ? -9.901 7.673 -4.510 1.00 59.97 92 LYS A C 1
ATOM 719 O O . LYS A 1 92 ? -9.632 6.502 -4.749 1.00 59.97 92 LYS A O 1
ATOM 724 N N . SER A 1 93 ? -11.130 8.123 -4.273 1.00 54.53 93 SER A N 1
ATOM 725 C CA . SER A 1 93 ? -12.389 7.377 -4.103 1.00 54.53 93 SER A CA 1
ATOM 726 C C . SER A 1 93 ? -12.683 6.281 -5.145 1.00 54.53 93 SER A C 1
ATOM 728 O O . SER A 1 93 ? -13.585 5.483 -4.938 1.00 54.53 93 SER A O 1
ATOM 730 N N . ASN A 1 94 ? -11.918 6.221 -6.242 1.00 47.69 94 ASN A N 1
ATOM 731 C CA . ASN A 1 94 ? -11.997 5.202 -7.293 1.00 47.69 94 ASN A CA 1
ATOM 732 C C . ASN A 1 94 ? -10.729 4.336 -7.409 1.00 47.69 94 ASN A C 1
ATOM 734 O O . ASN A 1 94 ? -10.526 3.705 -8.443 1.00 47.69 94 ASN A O 1
ATOM 738 N N . LEU A 1 95 ? -9.866 4.322 -6.384 1.00 54.22 95 LEU A N 1
ATOM 739 C CA . LEU A 1 95 ? -8.628 3.544 -6.3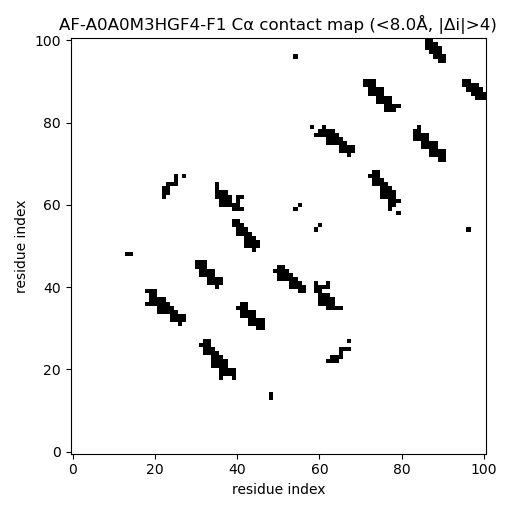16 1.00 54.22 95 LEU A CA 1
ATOM 740 C C . LEU A 1 95 ? -7.786 3.765 -7.584 1.00 54.22 95 LEU A C 1
ATOM 742 O O . LEU A 1 95 ? -7.779 2.937 -8.487 1.00 54.22 95 LEU A O 1
ATOM 746 N N . VAL A 1 96 ? -7.081 4.886 -7.723 1.00 55.91 96 VAL A N 1
ATOM 747 C CA . VAL A 1 96 ? -6.212 5.112 -8.896 1.00 55.91 96 VAL A CA 1
ATOM 748 C C . VAL A 1 96 ? -4.795 5.401 -8.443 1.00 55.91 96 VAL A C 1
ATOM 750 O O . VAL A 1 96 ? -4.466 6.532 -8.112 1.00 55.91 96 VAL A O 1
ATOM 753 N N . TRP A 1 97 ? -3.945 4.379 -8.505 1.00 62.16 97 TRP A N 1
ATOM 754 C CA . TRP A 1 97 ? -2.513 4.506 -8.264 1.00 62.16 97 TRP A CA 1
ATOM 755 C C . TRP A 1 97 ? -1.857 5.189 -9.459 1.00 62.16 97 TRP A C 1
ATOM 757 O O . TRP A 1 97 ? -1.585 4.561 -10.479 1.00 62.16 97 TRP A O 1
ATOM 767 N N . LYS A 1 98 ? -1.633 6.497 -9.349 1.00 64.12 98 LYS A N 1
ATOM 768 C CA . LYS A 1 98 ? -0.934 7.280 -10.369 1.00 64.12 98 LYS A CA 1
ATOM 769 C C . LYS A 1 98 ? 0.317 7.896 -9.766 1.00 64.12 98 LYS A C 1
ATOM 771 O O . LYS A 1 98 ? 0.206 8.614 -8.778 1.00 64.12 98 LYS A O 1
ATOM 776 N N . ARG A 1 99 ? 1.473 7.642 -10.387 1.00 66.81 99 ARG A N 1
ATOM 777 C CA . ARG A 1 99 ? 2.713 8.376 -10.108 1.00 66.81 99 ARG A CA 1
ATOM 778 C C . ARG A 1 99 ? 2.546 9.810 -10.613 1.00 66.81 99 ARG A C 1
ATOM 780 O O . ARG A 1 99 ? 2.182 10.003 -11.772 1.00 66.81 99 ARG A O 1
ATOM 787 N N . ILE A 1 100 ? 2.751 10.796 -9.743 1.00 63.81 100 ILE A N 1
ATOM 788 C CA . ILE A 1 100 ? 2.555 12.223 -10.076 1.00 63.81 100 ILE A CA 1
ATOM 789 C C . ILE A 1 100 ? 3.882 12.918 -10.467 1.00 63.81 100 ILE A C 1
ATOM 791 O O . ILE A 1 100 ? 3.861 14.068 -10.893 1.00 63.81 100 ILE A O 1
ATOM 795 N N . LEU A 1 101 ? 5.018 12.209 -10.401 1.00 57.12 101 LEU A N 1
ATOM 796 C CA . LEU A 1 101 ? 6.364 12.723 -10.706 1.00 57.12 101 LEU A CA 1
ATOM 797 C C . LEU A 1 101 ? 6.989 12.077 -11.945 1.00 57.12 101 LEU A C 1
ATOM 799 O O . LEU A 1 101 ? 6.845 10.842 -12.105 1.00 57.12 101 LEU A O 1
#

pLDDT: mean 76.83, std 12.66, range [47.69, 91.94]

Mean predicted aligned error: 8.93 Å

Radius of gyration: 15.21 Å; Cα contacts (8 Å, |Δi|>4): 195; chains: 1; bounding box: 34×33×51 Å